Protein AF-A0A937CT97-F1 (afdb_monomer_lite)

pLDDT: mean 74.09, std 13.39, range [48.47, 92.88]

Structure (mmCIF, N/CA/C/O backbone):
data_AF-A0A937CT97-F1
#
_entry.id   AF-A0A937CT97-F1
#
loop_
_atom_site.group_PDB
_atom_site.id
_atom_s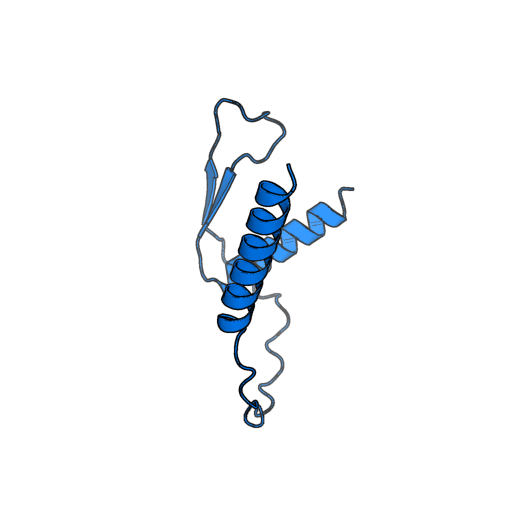ite.type_symbol
_atom_site.label_atom_id
_atom_site.label_alt_id
_atom_site.label_comp_id
_atom_site.label_asym_id
_atom_site.label_entity_id
_atom_site.label_seq_id
_atom_site.pdbx_PDB_ins_code
_atom_site.Cartn_x
_atom_site.Cartn_y
_atom_site.Cartn_z
_atom_site.occupancy
_atom_site.B_iso_or_equiv
_atom_site.auth_seq_id
_atom_site.auth_comp_id
_atom_site.auth_asym_id
_atom_site.auth_atom_id
_atom_site.pdbx_PDB_model_num
ATOM 1 N N . MET A 1 1 ? 35.567 32.257 5.405 1.00 59.50 1 MET A N 1
ATOM 2 C CA . MET A 1 1 ? 34.229 32.019 4.806 1.00 59.50 1 MET A CA 1
ATOM 3 C C . MET A 1 1 ? 34.304 31.384 3.414 1.00 59.50 1 MET A C 1
ATOM 5 O O . MET A 1 1 ? 33.628 30.388 3.201 1.00 59.50 1 MET A O 1
ATOM 9 N N . ALA A 1 2 ? 35.159 31.861 2.496 1.00 53.22 2 ALA A N 1
ATOM 10 C CA . ALA A 1 2 ? 35.292 31.300 1.139 1.00 53.22 2 ALA A CA 1
ATOM 11 C C . ALA A 1 2 ? 35.681 29.803 1.086 1.00 53.22 2 ALA A C 1
ATOM 13 O O . ALA A 1 2 ? 35.149 29.055 0.272 1.00 53.22 2 ALA A O 1
ATOM 14 N N . THR A 1 3 ? 36.538 29.326 1.995 1.00 53.78 3 THR A N 1
ATOM 15 C CA . THR A 1 3 ? 36.991 27.920 2.033 1.00 53.78 3 THR A CA 1
ATOM 16 C C . THR A 1 3 ? 35.867 26.930 2.358 1.00 53.78 3 THR A C 1
ATOM 18 O O . THR A 1 3 ? 35.848 25.818 1.837 1.00 53.78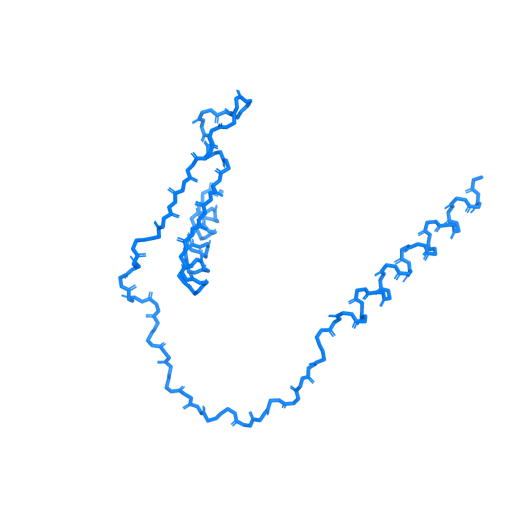 3 THR A O 1
ATOM 21 N N . VAL A 1 4 ? 34.892 27.349 3.173 1.00 62.31 4 VAL A N 1
ATOM 22 C CA . VAL A 1 4 ? 33.729 26.527 3.550 1.00 62.31 4 VAL A CA 1
ATOM 23 C C . VAL A 1 4 ? 32.779 26.366 2.359 1.00 62.31 4 VAL A C 1
ATOM 25 O O . VAL A 1 4 ? 32.307 25.264 2.095 1.00 62.31 4 VAL A O 1
ATOM 28 N N . LEU A 1 5 ? 32.578 27.430 1.574 1.00 63.09 5 LEU A N 1
ATOM 29 C CA . LEU A 1 5 ? 31.764 27.401 0.350 1.00 63.09 5 LEU A CA 1
ATOM 30 C C . LEU A 1 5 ? 32.391 26.516 -0.744 1.00 63.09 5 LEU A C 1
ATOM 32 O O . LEU A 1 5 ? 31.689 25.771 -1.432 1.00 63.09 5 LEU A O 1
ATOM 36 N N . ILE A 1 6 ? 33.721 26.538 -0.869 1.00 60.84 6 ILE A N 1
ATOM 37 C CA . ILE A 1 6 ? 34.462 25.656 -1.788 1.00 60.84 6 ILE A CA 1
ATOM 38 C C . ILE A 1 6 ? 34.368 24.189 -1.333 1.00 60.84 6 ILE A C 1
ATOM 40 O O . ILE A 1 6 ? 34.242 23.288 -2.160 1.00 60.84 6 ILE A O 1
ATOM 44 N N . SER A 1 7 ? 34.384 23.931 -0.024 1.00 64.75 7 SER A N 1
ATOM 45 C CA . SER A 1 7 ? 34.230 22.579 0.527 1.00 64.75 7 SER A CA 1
ATOM 46 C C . SER A 1 7 ? 32.819 22.015 0.302 1.00 64.75 7 SER A C 1
ATOM 48 O O . SER A 1 7 ? 32.681 20.894 -0.188 1.00 64.75 7 SER A O 1
ATOM 50 N N . LEU A 1 8 ? 31.772 22.815 0.548 1.00 66.12 8 LEU A N 1
ATOM 51 C CA . LEU A 1 8 ? 30.376 22.411 0.329 1.00 66.12 8 LEU A CA 1
ATOM 52 C C . LEU A 1 8 ? 30.065 22.126 -1.144 1.00 66.12 8 LEU A C 1
ATOM 54 O O . LEU A 1 8 ? 29.417 21.129 -1.455 1.00 66.12 8 LEU A O 1
ATOM 58 N N . SER A 1 9 ? 30.542 22.974 -2.056 1.00 64.94 9 SER A N 1
ATOM 59 C CA . SER A 1 9 ? 30.326 22.786 -3.498 1.00 64.94 9 SER A CA 1
ATOM 60 C C . SER A 1 9 ? 31.020 21.528 -4.027 1.00 64.94 9 SER A C 1
ATOM 62 O O . SER A 1 9 ? 30.429 20.782 -4.810 1.00 64.94 9 SER A O 1
ATOM 64 N N . ARG A 1 10 ? 32.234 21.230 -3.545 1.00 71.81 10 ARG A N 1
ATOM 65 C CA . ARG A 1 10 ? 32.944 19.982 -3.867 1.00 71.81 10 ARG A CA 1
ATOM 66 C C . ARG A 1 10 ? 32.233 18.749 -3.311 1.00 71.81 10 ARG A C 1
ATOM 68 O O . ARG A 1 10 ? 32.120 17.754 -4.023 1.00 71.81 10 ARG A O 1
ATOM 75 N N . LEU A 1 11 ? 31.715 18.821 -2.085 1.00 69.44 11 LEU A N 1
ATOM 76 C CA . LEU A 1 11 ? 30.960 17.726 -1.473 1.00 69.44 11 LEU A CA 1
ATOM 77 C C . LEU A 1 11 ? 29.646 17.453 -2.224 1.00 69.44 11 LEU A C 1
ATOM 79 O O . LEU A 1 11 ? 29.342 16.302 -2.533 1.00 69.44 11 LEU A O 1
ATOM 83 N N . ALA A 1 12 ? 28.908 18.504 -2.590 1.00 69.25 12 ALA A N 1
ATOM 84 C CA . ALA A 1 12 ? 27.679 18.391 -3.373 1.00 69.25 12 ALA A CA 1
ATOM 85 C C . ALA A 1 12 ? 27.934 17.800 -4.773 1.00 69.25 12 ALA A C 1
ATOM 87 O O . ALA A 1 12 ? 27.180 16.939 -5.231 1.00 69.25 12 ALA A O 1
ATOM 88 N N . ALA A 1 13 ? 29.020 18.210 -5.439 1.00 66.88 13 ALA A N 1
ATOM 89 C CA . ALA A 1 13 ? 29.419 17.656 -6.732 1.00 66.88 13 ALA A CA 1
ATOM 90 C C . ALA A 1 13 ? 29.812 16.171 -6.633 1.00 66.88 13 ALA A C 1
ATOM 92 O O . ALA A 1 13 ? 29.399 15.372 -7.475 1.00 66.88 13 ALA A O 1
ATOM 93 N N . ALA A 1 14 ? 30.544 15.786 -5.583 1.00 69.00 14 ALA A N 1
ATOM 94 C CA . ALA A 1 14 ? 30.915 14.394 -5.338 1.00 69.00 14 ALA A CA 1
ATOM 95 C C . ALA A 1 14 ? 29.681 13.514 -5.079 1.00 69.00 14 ALA A C 1
ATOM 97 O O . ALA A 1 14 ? 29.558 12.430 -5.651 1.00 69.00 14 ALA A O 1
ATOM 98 N N . PHE A 1 15 ? 28.725 14.012 -4.288 1.00 67.44 15 PHE A N 1
ATOM 99 C CA . PHE A 1 15 ? 27.480 13.301 -3.997 1.00 67.44 15 PHE A CA 1
ATOM 100 C C . PHE A 1 15 ? 26.615 13.115 -5.252 1.00 67.44 15 PHE A C 1
ATOM 102 O O . PHE A 1 15 ? 26.086 12.031 -5.492 1.00 67.44 15 PHE A O 1
ATOM 109 N N . ARG A 1 16 ? 26.533 14.141 -6.111 1.00 67.69 16 ARG A N 1
ATOM 110 C CA . ARG A 1 16 ? 25.819 14.061 -7.394 1.00 67.69 16 ARG A CA 1
ATOM 111 C C . ARG A 1 16 ? 26.479 13.078 -8.367 1.00 67.69 16 ARG A C 1
ATOM 113 O O . ARG A 1 16 ? 25.770 12.355 -9.061 1.00 67.69 16 ARG A O 1
ATOM 120 N N . GLY A 1 17 ? 27.812 13.023 -8.390 1.00 65.94 17 GLY A N 1
ATOM 121 C CA . GLY A 1 17 ? 28.574 12.049 -9.178 1.00 65.94 17 GLY A CA 1
ATOM 122 C C . GLY A 1 17 ? 28.350 10.607 -8.714 1.00 65.94 17 GLY A C 1
ATOM 123 O O . GLY A 1 17 ? 28.136 9.726 -9.545 1.00 65.94 17 GLY A O 1
ATOM 124 N N . LEU A 1 18 ? 28.312 10.378 -7.397 1.00 69.69 18 LEU A N 1
ATOM 125 C CA . LEU A 1 18 ? 28.002 9.069 -6.816 1.00 69.69 18 LEU A CA 1
ATOM 126 C C . LEU A 1 18 ? 26.570 8.625 -7.158 1.00 69.69 18 LEU A C 1
ATOM 128 O O . LEU A 1 18 ? 26.374 7.508 -7.629 1.00 69.69 18 LEU A O 1
ATOM 132 N N . LEU A 1 19 ? 25.580 9.511 -6.995 1.00 68.81 19 LEU A N 1
ATOM 133 C CA . LEU A 1 19 ? 24.189 9.230 -7.374 1.00 68.81 19 LEU A CA 1
ATOM 134 C C . LEU A 1 19 ? 24.039 8.951 -8.877 1.00 68.81 19 LEU A C 1
ATOM 136 O O . LEU A 1 19 ? 23.284 8.064 -9.261 1.00 68.81 19 LEU A O 1
ATOM 140 N N . GLY A 1 20 ? 24.784 9.665 -9.727 1.00 64.31 20 GLY A N 1
ATOM 141 C CA . GLY A 1 20 ? 24.813 9.418 -11.169 1.00 64.31 20 GLY A CA 1
ATOM 142 C C . GLY A 1 20 ? 25.451 8.076 -11.547 1.00 64.31 20 GLY A C 1
ATOM 143 O O . GLY A 1 20 ? 25.014 7.446 -12.504 1.00 64.31 20 GLY A O 1
ATOM 144 N N . ALA A 1 21 ? 26.440 7.601 -10.785 1.00 63.38 21 ALA A N 1
ATOM 145 C CA . ALA A 1 21 ? 27.061 6.290 -11.000 1.00 63.38 21 ALA A CA 1
ATOM 146 C C . ALA A 1 21 ? 26.150 5.121 -10.581 1.00 63.38 21 ALA A C 1
ATOM 148 O O . ALA A 1 21 ? 26.234 4.040 -11.162 1.00 63.38 21 ALA A O 1
ATOM 149 N N . LEU A 1 22 ? 25.266 5.350 -9.605 1.00 61.81 22 LEU A N 1
ATOM 150 C CA . LEU A 1 22 ? 24.198 4.426 -9.212 1.00 61.81 22 LEU A CA 1
ATOM 151 C C . LEU A 1 22 ? 22.942 4.541 -10.089 1.00 61.81 22 LEU A C 1
ATOM 153 O O . LEU A 1 22 ? 21.996 3.778 -9.887 1.00 61.81 22 LEU A O 1
ATOM 157 N N . ALA A 1 23 ? 22.914 5.458 -11.062 1.00 64.44 23 ALA A N 1
ATOM 158 C CA . ALA A 1 23 ? 21.795 5.557 -11.983 1.00 64.44 23 ALA A CA 1
ATOM 159 C C . ALA A 1 23 ? 21.670 4.239 -12.766 1.00 64.44 23 ALA A C 1
ATOM 161 O O . ALA A 1 23 ? 22.655 3.774 -13.355 1.00 64.44 23 ALA A O 1
ATOM 162 N N . PRO A 1 24 ? 20.483 3.609 -12.774 1.00 57.28 24 PRO A N 1
ATOM 163 C CA . PRO A 1 24 ? 20.291 2.351 -13.468 1.00 57.28 24 PRO A CA 1
ATOM 164 C C . PRO A 1 24 ? 20.608 2.563 -14.947 1.00 57.28 24 PRO A C 1
ATOM 166 O O . PRO A 1 24 ? 19.998 3.395 -15.621 1.00 57.28 24 PRO A O 1
ATOM 169 N N . ARG A 1 25 ? 21.592 1.815 -15.456 1.00 61.00 25 ARG A N 1
ATOM 170 C CA . ARG A 1 25 ? 21.837 1.741 -16.894 1.00 61.00 25 ARG A CA 1
ATOM 171 C C . ARG A 1 25 ? 20.559 1.217 -17.533 1.00 61.00 25 ARG A C 1
ATOM 173 O O . ARG A 1 25 ? 20.175 0.081 -17.272 1.00 61.00 25 ARG A O 1
ATOM 180 N N . ALA A 1 26 ? 19.916 2.050 -18.348 1.00 60.28 26 ALA A N 1
ATOM 181 C CA . ALA A 1 26 ? 18.824 1.622 -19.201 1.00 60.28 26 ALA A CA 1
ATOM 182 C C . ALA A 1 26 ? 19.360 0.518 -20.119 1.00 60.28 26 ALA A C 1
ATOM 184 O O . ALA A 1 26 ? 20.100 0.774 -21.070 1.00 60.28 26 ALA A O 1
ATOM 185 N N . THR A 1 27 ? 19.053 -0.729 -19.782 1.00 66.50 27 THR A N 1
ATOM 186 C CA . THR A 1 27 ? 19.235 -1.851 -20.688 1.00 66.50 27 THR A CA 1
ATOM 187 C C . THR A 1 27 ? 18.271 -1.648 -21.855 1.00 66.50 27 THR A C 1
ATOM 189 O O . THR A 1 27 ? 17.102 -1.325 -21.621 1.00 66.50 27 THR A O 1
ATOM 192 N N . PRO A 1 28 ? 18.712 -1.800 -23.116 1.00 58.25 28 PRO A N 1
ATOM 193 C CA . PRO A 1 28 ? 17.773 -1.855 -24.222 1.00 58.25 28 PRO A CA 1
ATOM 194 C C . PRO A 1 28 ? 16.843 -3.041 -23.964 1.00 58.25 28 PRO A C 1
ATOM 196 O O . PRO A 1 28 ? 17.281 -4.190 -23.881 1.00 58.25 28 PRO A O 1
ATOM 199 N N . ALA A 1 29 ? 15.566 -2.736 -23.750 1.00 58.50 29 ALA A N 1
ATOM 200 C CA . ALA A 1 29 ? 14.537 -3.731 -23.537 1.00 58.50 29 ALA A CA 1
ATOM 201 C C . ALA A 1 29 ? 14.483 -4.632 -24.777 1.00 58.50 29 ALA A C 1
ATOM 203 O O . ALA A 1 29 ? 14.190 -4.170 -25.880 1.00 58.50 29 ALA A O 1
ATOM 204 N N . ALA A 1 30 ? 14.771 -5.923 -24.594 1.00 68.06 30 ALA A N 1
ATOM 205 C CA . ALA A 1 30 ? 14.371 -6.945 -25.552 1.00 68.06 30 ALA A CA 1
ATOM 206 C C . ALA A 1 30 ? 12.876 -6.751 -25.866 1.00 68.06 30 ALA A C 1
ATOM 208 O O . ALA A 1 30 ? 12.139 -6.355 -24.955 1.00 68.06 30 ALA A O 1
ATOM 209 N N . PRO A 1 31 ? 12.411 -6.994 -27.108 1.00 56.31 31 PRO A N 1
ATOM 210 C CA . PRO A 1 31 ? 11.015 -6.784 -27.463 1.00 56.31 31 PRO A CA 1
ATOM 211 C C . PRO A 1 31 ? 10.156 -7.591 -26.498 1.00 56.31 31 PRO A C 1
ATOM 213 O O . PRO A 1 31 ? 10.147 -8.825 -26.522 1.00 56.31 31 PRO A O 1
ATOM 216 N N . ALA A 1 32 ? 9.485 -6.875 -25.599 1.00 62.53 32 ALA A N 1
ATOM 217 C CA . ALA A 1 32 ? 8.541 -7.459 -24.683 1.00 62.53 32 ALA A CA 1
ATOM 218 C C . ALA A 1 32 ? 7.462 -8.072 -25.567 1.00 62.53 32 ALA A C 1
ATOM 220 O O . ALA A 1 32 ? 6.666 -7.361 -26.180 1.00 62.53 32 ALA A O 1
ATOM 221 N N . ARG A 1 33 ? 7.464 -9.404 -25.677 1.00 63.00 33 ARG A N 1
ATOM 222 C CA . ARG A 1 33 ? 6.267 -10.138 -26.075 1.00 63.00 33 ARG A CA 1
ATOM 223 C C . ARG A 1 33 ? 5.155 -9.528 -25.240 1.00 63.00 33 ARG A C 1
ATOM 225 O O . ARG A 1 33 ? 5.272 -9.551 -24.016 1.00 63.00 33 ARG A O 1
ATOM 232 N N . ALA A 1 34 ? 4.175 -8.913 -25.900 1.00 63.00 34 ALA A N 1
ATOM 233 C CA . ALA A 1 34 ? 3.038 -8.297 -25.246 1.00 63.00 34 ALA A CA 1
ATOM 234 C C . ALA A 1 34 ? 2.386 -9.371 -24.375 1.00 63.00 34 ALA A C 1
ATOM 236 O O . ALA A 1 34 ? 1.654 -10.234 -24.857 1.00 63.00 34 ALA A O 1
ATOM 237 N N . LEU A 1 35 ? 2.759 -9.381 -23.097 1.00 65.44 35 LEU A N 1
ATOM 238 C CA . LEU A 1 35 ? 2.091 -10.184 -22.104 1.00 65.44 35 LEU A CA 1
ATOM 239 C C . LEU A 1 35 ? 0.677 -9.602 -22.062 1.00 65.44 35 LEU A C 1
ATOM 241 O O . LEU A 1 35 ? 0.553 -8.371 -22.046 1.00 65.44 35 LEU A O 1
ATOM 245 N N . PRO A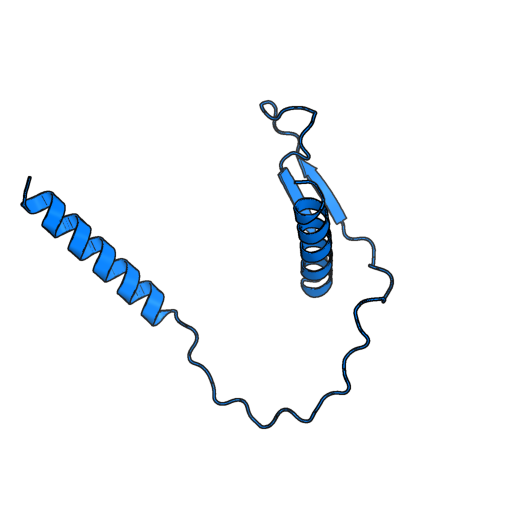 1 36 ? -0.378 -10.433 -22.117 1.00 66.31 36 PRO A N 1
ATOM 246 C CA . PRO A 1 36 ? -1.737 -9.927 -22.007 1.00 66.31 36 PRO A CA 1
ATOM 247 C C . PRO A 1 36 ? -1.817 -8.968 -20.812 1.00 66.31 36 PRO A C 1
ATOM 249 O O . PRO A 1 36 ? -1.165 -9.243 -19.795 1.00 66.31 36 PRO A O 1
ATOM 252 N N . PRO A 1 37 ? -2.551 -7.842 -20.933 1.00 59.16 37 PRO A N 1
ATOM 253 C CA . PRO A 1 37 ? -2.704 -6.901 -19.836 1.00 59.16 37 PRO A CA 1
ATOM 254 C C . PRO A 1 37 ? -3.126 -7.701 -18.612 1.00 59.16 37 PRO A C 1
ATOM 256 O O . PRO A 1 37 ? -4.171 -8.356 -18.611 1.00 59.16 37 PRO A O 1
ATOM 259 N N . ARG A 1 38 ? -2.249 -7.725 -17.602 1.00 62.38 38 ARG A N 1
ATOM 260 C CA . ARG A 1 38 ? -2.561 -8.353 -16.325 1.00 62.38 38 ARG A CA 1
ATOM 261 C C . ARG A 1 38 ? -3.865 -7.696 -15.867 1.00 62.38 38 ARG A C 1
ATOM 263 O O . ARG A 1 38 ? -3.925 -6.465 -15.919 1.00 62.38 38 ARG A O 1
ATOM 270 N N . PRO A 1 39 ? -4.910 -8.473 -15.530 1.00 54.25 39 PRO A N 1
ATOM 271 C CA . PRO A 1 39 ? -6.207 -7.909 -15.189 1.00 54.25 39 PRO A CA 1
ATOM 272 C C . PRO A 1 39 ? -5.996 -6.790 -14.172 1.00 54.25 39 PRO A C 1
ATOM 274 O O . PRO A 1 39 ? -5.288 -6.981 -13.180 1.00 54.25 39 PRO A O 1
ATOM 277 N N . ALA A 1 40 ? -6.528 -5.608 -14.497 1.00 56.47 40 ALA A N 1
ATOM 278 C CA . ALA A 1 40 ? -6.447 -4.431 -13.650 1.00 56.47 40 ALA A CA 1
ATOM 279 C C . ALA A 1 40 ? -6.847 -4.836 -12.230 1.00 56.47 40 ALA A C 1
ATOM 281 O O . ALA A 1 40 ? -7.832 -5.552 -12.059 1.00 56.47 40 ALA A O 1
ATOM 282 N N . HIS A 1 41 ? -6.021 -4.435 -11.265 1.00 53.09 41 HIS A N 1
ATOM 283 C CA . HIS A 1 41 ? -6.040 -4.791 -9.849 1.00 53.09 41 HIS A CA 1
ATOM 284 C C . HIS A 1 41 ? -7.435 -4.690 -9.203 1.00 53.09 41 HIS A C 1
ATOM 286 O O . HIS A 1 41 ? -7.760 -3.739 -8.504 1.00 53.09 41 HIS A O 1
ATOM 292 N N . GLY A 1 42 ? -8.257 -5.703 -9.447 1.00 52.03 42 GLY A N 1
ATOM 293 C CA . GLY A 1 42 ? -9.507 -6.009 -8.760 1.00 52.03 42 GLY A CA 1
ATOM 294 C C . GLY A 1 42 ? -9.473 -7.420 -8.173 1.00 52.03 42 GLY 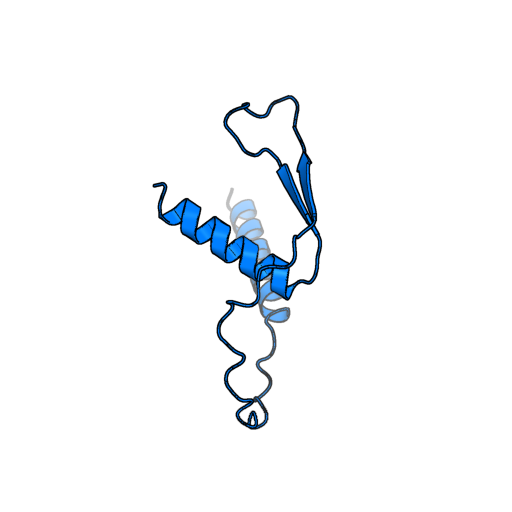A C 1
ATOM 295 O O . GLY A 1 42 ? -10.499 -7.924 -7.725 1.00 52.03 42 GLY A O 1
ATOM 296 N N . GLU A 1 43 ? -8.303 -8.077 -8.176 1.00 57.66 43 GLU A N 1
ATOM 297 C CA . GLU A 1 43 ? -8.081 -9.233 -7.312 1.00 57.66 43 GLU A CA 1
ATOM 298 C C . GLU A 1 43 ? -8.266 -8.742 -5.881 1.00 57.66 43 GLU A C 1
ATOM 300 O O . GLU A 1 43 ? -7.540 -7.855 -5.436 1.00 57.66 43 GLU A O 1
ATOM 305 N N . ALA A 1 44 ? -9.283 -9.277 -5.202 1.00 60.19 44 ALA A N 1
ATOM 306 C CA . ALA A 1 44 ? -9.574 -8.990 -3.807 1.00 60.19 44 ALA A CA 1
ATOM 307 C C . ALA A 1 44 ? -8.258 -8.915 -3.024 1.00 60.19 44 ALA A C 1
ATOM 309 O O . ALA A 1 44 ? -7.551 -9.923 -2.921 1.00 60.19 44 ALA A O 1
ATOM 310 N N . LEU A 1 45 ? -7.912 -7.707 -2.555 1.00 65.62 45 LEU A N 1
ATOM 311 C CA . LEU A 1 45 ? -6.649 -7.440 -1.877 1.00 65.62 45 LEU A CA 1
ATOM 312 C C . LEU A 1 45 ? -6.523 -8.446 -0.744 1.00 65.62 45 LEU A C 1
ATOM 314 O O . LEU A 1 45 ? -7.300 -8.443 0.215 1.00 65.62 45 LEU A O 1
ATOM 318 N N . LYS A 1 46 ? -5.577 -9.372 -0.897 1.00 72.31 46 LYS A N 1
ATOM 319 C CA . LYS A 1 46 ? -5.327 -10.372 0.129 1.00 72.31 46 LYS A CA 1
ATOM 320 C C . LYS A 1 46 ? -4.912 -9.600 1.380 1.00 72.31 46 LYS A C 1
ATOM 322 O O . LYS A 1 46 ? -4.066 -8.714 1.260 1.00 72.31 46 LYS A O 1
ATOM 327 N N . PRO A 1 47 ? -5.504 -9.878 2.553 1.00 78.00 47 PRO A N 1
ATOM 328 C CA . PRO A 1 47 ? -5.295 -9.030 3.716 1.00 78.00 47 PRO A CA 1
ATOM 329 C C . PRO A 1 47 ? -3.804 -8.974 4.061 1.00 78.00 47 PRO A C 1
ATOM 331 O O . PRO A 1 47 ? -3.192 -9.986 4.417 1.00 78.00 47 PRO A O 1
ATOM 334 N N . LEU A 1 48 ? -3.219 -7.783 3.914 1.00 87.12 48 LEU A N 1
ATOM 335 C CA . LEU A 1 48 ? -1.856 -7.495 4.340 1.00 87.12 48 LEU A CA 1
ATOM 336 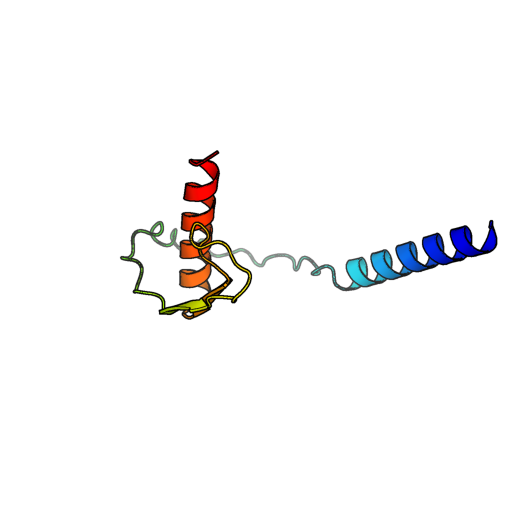C C . LEU A 1 48 ? -1.795 -7.451 5.863 1.00 87.12 48 LEU A C 1
ATOM 338 O O . LEU A 1 48 ? -2.751 -7.062 6.538 1.00 87.12 48 LEU A O 1
ATOM 342 N N . ARG A 1 49 ? -0.641 -7.812 6.423 1.00 89.56 49 ARG A N 1
ATOM 343 C CA . ARG A 1 49 ? -0.415 -7.647 7.859 1.00 89.56 49 ARG A CA 1
ATOM 344 C C . ARG A 1 49 ? -0.000 -6.206 8.104 1.00 89.56 49 ARG A C 1
ATOM 346 O O . ARG A 1 49 ? 1.080 -5.801 7.672 1.00 89.56 49 ARG A O 1
ATOM 353 N N . VAL A 1 50 ? -0.849 -5.464 8.805 1.00 90.50 50 VAL A N 1
ATOM 354 C CA . VAL A 1 50 ? -0.609 -4.064 9.159 1.00 90.50 50 VAL A CA 1
ATOM 355 C C . VAL A 1 50 ? -0.497 -3.948 10.670 1.00 90.50 50 VAL A C 1
ATOM 357 O O . VAL A 1 50 ? -1.431 -4.275 11.399 1.00 90.50 50 VAL A O 1
ATOM 360 N N . VAL A 1 51 ? 0.650 -3.470 11.139 1.00 91.50 51 VAL A N 1
ATOM 361 C CA . VAL A 1 51 ? 0.891 -3.162 12.549 1.00 91.50 51 VAL A CA 1
ATOM 362 C C . VAL A 1 51 ? 0.992 -1.652 12.696 1.00 91.50 51 VAL A C 1
ATOM 364 O O . VAL A 1 51 ? 1.786 -1.007 12.012 1.00 91.50 51 VAL A O 1
ATOM 367 N N . ARG A 1 52 ? 0.185 -1.086 13.596 1.00 89.44 52 ARG A N 1
ATOM 368 C CA . ARG A 1 52 ? 0.301 0.313 14.015 1.00 89.44 52 ARG A CA 1
ATOM 369 C C . ARG A 1 52 ? 1.174 0.365 15.257 1.00 89.44 52 ARG A C 1
ATOM 371 O O . ARG A 1 52 ? 0.824 -0.212 16.283 1.00 89.44 52 ARG A O 1
ATOM 378 N N . VAL A 1 53 ? 2.307 1.040 15.148 1.00 88.56 53 VAL A N 1
ATOM 379 C CA . VAL A 1 53 ? 3.202 1.301 16.268 1.00 88.56 53 VAL A CA 1
ATOM 380 C C . VAL A 1 53 ? 2.817 2.657 16.847 1.00 88.56 53 VAL A C 1
ATOM 382 O O . VAL A 1 53 ? 2.929 3.691 16.181 1.00 88.56 53 VAL A O 1
ATOM 385 N N . LEU A 1 54 ? 2.297 2.628 18.073 1.00 85.38 54 LEU A N 1
ATOM 386 C CA . LEU A 1 54 ? 2.018 3.827 18.851 1.00 85.38 54 LEU A CA 1
ATOM 387 C C . LEU A 1 54 ? 3.321 4.329 19.463 1.00 85.38 54 LEU A C 1
ATOM 389 O O . LEU A 1 54 ? 3.919 3.658 20.299 1.00 85.38 54 LEU A O 1
ATOM 393 N N . GLU A 1 55 ? 3.724 5.526 19.059 1.00 81.69 55 GLU A N 1
ATOM 394 C CA . GLU A 1 55 ? 4.825 6.242 19.689 1.00 81.69 55 GLU A CA 1
ATOM 395 C C . GLU A 1 55 ? 4.269 7.119 20.824 1.00 81.69 55 GLU A C 1
ATOM 397 O O . GLU A 1 55 ? 3.238 7.770 20.635 1.00 81.69 55 GLU A O 1
ATOM 402 N N . PRO A 1 56 ? 4.928 7.190 21.994 1.00 78.44 56 PRO A N 1
ATOM 403 C CA . PRO A 1 56 ? 4.396 7.879 23.176 1.00 78.44 56 PRO A CA 1
ATOM 404 C C . PRO A 1 56 ? 4.186 9.390 22.982 1.00 78.44 56 PRO A C 1
ATOM 406 O O . PRO A 1 56 ? 3.387 9.988 23.696 1.00 78.44 56 PRO A O 1
ATOM 409 N N . SER A 1 57 ? 4.871 10.002 22.011 1.00 78.44 57 SER A N 1
ATOM 410 C CA . SER A 1 57 ? 4.730 11.425 21.664 1.00 78.44 57 SER A CA 1
ATOM 411 C C . SER A 1 57 ? 3.740 11.679 20.512 1.00 78.44 57 SER A C 1
ATOM 413 O O . SER A 1 57 ? 3.442 12.825 20.181 1.00 78.44 57 SER A O 1
ATOM 415 N N . ALA A 1 58 ? 3.225 10.629 19.859 1.00 77.56 58 ALA A N 1
ATOM 416 C CA . ALA A 1 58 ? 2.364 10.795 18.693 1.00 77.56 58 ALA A CA 1
ATOM 417 C C . ALA A 1 58 ? 0.929 11.197 19.100 1.00 77.56 58 ALA A C 1
ATOM 419 O O . ALA A 1 58 ? 0.335 10.567 19.983 1.00 77.56 58 ALA A O 1
ATOM 420 N N . PRO A 1 59 ? 0.318 12.200 18.438 1.00 78.25 59 PRO A N 1
ATOM 421 C CA . PRO A 1 59 ? -1.080 12.546 18.663 1.00 78.25 59 PRO A CA 1
ATOM 422 C C . PRO A 1 59 ? -2.005 11.370 18.324 1.00 78.25 59 PRO A C 1
ATOM 424 O O . PRO A 1 59 ? -1.847 10.728 17.283 1.00 78.25 59 PRO A O 1
ATOM 427 N N . ARG A 1 60 ? -3.030 11.138 19.158 1.00 76.06 60 ARG A N 1
ATOM 428 C CA . ARG A 1 60 ? -4.018 10.049 18.980 1.00 76.06 60 ARG A CA 1
ATOM 429 C C . ARG A 1 60 ? -4.847 10.156 17.694 1.00 76.06 60 ARG A C 1
ATOM 431 O O . ARG A 1 60 ? -5.470 9.178 17.300 1.00 76.06 60 ARG A O 1
ATOM 438 N N . SER A 1 61 ? -4.874 11.330 17.065 1.00 79.00 61 SER A N 1
ATOM 439 C CA . SER A 1 61 ? -5.531 11.572 15.776 1.00 79.00 61 SER A CA 1
ATOM 440 C C . SER A 1 61 ? -4.726 11.058 14.580 1.00 79.00 61 SER A C 1
ATOM 442 O O . SER A 1 61 ? -5.258 10.982 13.476 1.00 79.00 61 SER A O 1
ATOM 444 N N . THR A 1 62 ? -3.453 10.708 14.776 1.00 79.12 62 THR A N 1
ATOM 445 C CA . THR A 1 62 ? -2.573 10.229 13.708 1.00 79.12 62 THR A CA 1
ATOM 446 C C . THR A 1 62 ? -2.491 8.708 13.711 1.00 79.12 62 THR A C 1
ATOM 448 O O . THR A 1 62 ? -2.613 8.050 14.744 1.00 79.12 62 THR A O 1
ATOM 451 N N . ALA A 1 63 ? -2.238 8.127 12.541 1.00 77.81 63 ALA A N 1
ATOM 452 C CA . ALA A 1 63 ? -2.072 6.685 12.391 1.00 77.81 63 ALA A CA 1
ATOM 453 C C . ALA A 1 63 ? -0.808 6.115 13.075 1.00 77.81 63 ALA A C 1
ATOM 455 O O . ALA A 1 63 ? -0.667 4.890 13.119 1.00 77.81 63 ALA A O 1
ATOM 456 N N . GLY A 1 64 ? 0.081 6.969 13.601 1.00 85.94 64 GLY A N 1
ATOM 457 C CA . GLY A 1 64 ? 1.392 6.581 14.120 1.00 85.94 64 GLY A CA 1
ATOM 458 C C . GLY A 1 64 ? 2.311 6.031 13.026 1.00 85.94 64 GLY A C 1
ATOM 459 O O . GLY A 1 64 ? 2.109 6.272 11.833 1.00 85.94 64 GLY A O 1
ATOM 460 N N . ARG A 1 65 ? 3.325 5.259 13.426 1.00 86.44 65 ARG A N 1
ATOM 461 C CA . ARG A 1 65 ? 4.195 4.558 12.476 1.00 86.44 65 ARG A CA 1
ATOM 462 C C . ARG A 1 65 ? 3.521 3.256 12.048 1.00 86.44 65 ARG A C 1
ATOM 464 O O . ARG A 1 65 ? 3.276 2.380 12.873 1.00 86.44 65 ARG A O 1
ATOM 471 N N . MET A 1 66 ? 3.249 3.104 10.756 1.00 90.31 66 MET A N 1
ATOM 472 C CA . MET A 1 66 ? 2.697 1.861 10.209 1.00 90.31 66 MET A CA 1
ATOM 473 C C . MET A 1 66 ? 3.806 0.936 9.704 1.00 90.31 66 MET A C 1
ATOM 475 O O . MET A 1 66 ? 4.747 1.376 9.046 1.00 90.31 66 MET A O 1
ATOM 479 N N . VAL A 1 67 ? 3.674 -0.359 9.991 1.00 91.56 67 VAL A N 1
ATOM 480 C CA . VAL A 1 67 ? 4.508 -1.428 9.433 1.00 91.56 67 VAL A CA 1
ATOM 481 C C . VAL A 1 67 ? 3.606 -2.359 8.638 1.00 91.56 67 VAL A C 1
ATOM 483 O O . VAL A 1 67 ? 2.702 -2.981 9.196 1.00 91.56 67 VAL A O 1
ATOM 486 N N . ILE A 1 68 ? 3.854 -2.446 7.334 1.00 92.56 68 ILE A N 1
ATOM 487 C CA . ILE A 1 68 ? 3.080 -3.269 6.404 1.00 92.56 68 ILE A CA 1
ATOM 488 C C . ILE A 1 68 ? 3.974 -4.407 5.923 1.00 92.56 68 ILE A C 1
ATOM 490 O O . ILE A 1 68 ? 5.118 -4.185 5.530 1.00 92.56 68 ILE A O 1
ATOM 494 N N . SER A 1 69 ? 3.460 -5.633 5.961 1.00 90.25 69 SER A N 1
ATOM 495 C CA . SER A 1 69 ? 4.171 -6.805 5.449 1.00 90.25 69 SER A CA 1
ATOM 496 C C . SER A 1 69 ? 3.270 -7.682 4.583 1.00 90.25 69 SER A C 1
ATOM 498 O O . SER A 1 69 ? 2.081 -7.859 4.858 1.00 90.25 69 SER A O 1
ATOM 500 N N . GLY A 1 70 ? 3.862 -8.225 3.519 1.00 90.44 70 GLY A N 1
ATOM 501 C CA . GLY A 1 70 ? 3.202 -9.031 2.496 1.00 90.44 70 GLY A CA 1
ATOM 502 C C . GLY A 1 70 ? 4.052 -9.117 1.229 1.00 90.44 70 GLY A C 1
ATOM 503 O O . GLY A 1 70 ? 5.259 -8.871 1.275 1.00 90.44 70 GLY A O 1
ATOM 504 N N . ARG A 1 71 ? 3.446 -9.473 0.091 1.00 90.19 71 ARG A N 1
ATOM 505 C CA . ARG A 1 71 ? 4.151 -9.426 -1.200 1.00 90.19 71 ARG A CA 1
ATOM 506 C C . ARG A 1 71 ? 4.345 -7.974 -1.618 1.00 90.19 71 ARG A C 1
ATOM 508 O O . ARG A 1 71 ? 3.443 -7.168 -1.436 1.00 90.19 71 ARG A O 1
ATOM 515 N N . LEU A 1 72 ? 5.478 -7.663 -2.246 1.00 92.56 72 LEU A N 1
ATOM 516 C CA . LEU A 1 72 ? 5.779 -6.295 -2.678 1.00 92.56 72 LEU A CA 1
ATOM 517 C C . LEU A 1 72 ? 4.690 -5.714 -3.597 1.00 92.56 72 LEU A C 1
ATOM 519 O O . LEU A 1 72 ? 4.312 -4.568 -3.418 1.00 92.56 72 LEU A O 1
ATOM 523 N N . ALA A 1 73 ? 4.136 -6.516 -4.513 1.00 90.94 73 ALA A N 1
ATOM 524 C CA . ALA A 1 73 ? 3.047 -6.082 -5.393 1.00 90.94 73 ALA A CA 1
ATOM 525 C C . ALA A 1 73 ? 1.785 -5.659 -4.618 1.00 90.94 73 ALA A C 1
ATOM 527 O O . ALA A 1 73 ? 1.182 -4.639 -4.937 1.00 90.94 73 ALA A O 1
ATOM 528 N N . ASP A 1 74 ? 1.425 -6.412 -3.577 1.00 88.88 74 ASP A N 1
ATOM 529 C CA . ASP A 1 74 ? 0.261 -6.123 -2.736 1.00 88.88 74 ASP A CA 1
ATOM 530 C C . ASP A 1 74 ? 0.528 -4.888 -1.858 1.00 88.88 74 ASP A C 1
ATOM 532 O O . ASP A 1 74 ? -0.343 -4.039 -1.692 1.00 88.88 74 ASP A O 1
ATOM 536 N N . VAL A 1 75 ? 1.758 -4.753 -1.338 1.00 92.38 75 VAL A N 1
ATOM 537 C CA . VAL A 1 75 ? 2.195 -3.575 -0.569 1.00 92.38 75 VAL A CA 1
ATOM 538 C C . VAL A 1 75 ? 2.125 -2.312 -1.424 1.00 92.38 75 VAL A C 1
ATOM 540 O O . VAL A 1 75 ? 1.593 -1.310 -0.959 1.00 92.38 75 VAL A O 1
ATOM 543 N N . CYS A 1 76 ? 2.620 -2.351 -2.663 1.00 92.31 76 CYS A N 1
ATOM 544 C CA . CYS A 1 76 ? 2.535 -1.217 -3.582 1.00 92.31 76 CYS A CA 1
ATOM 545 C C . CYS A 1 76 ? 1.079 -0.812 -3.845 1.00 92.31 76 CYS A C 1
ATOM 547 O O . CYS A 1 76 ? 0.748 0.355 -3.675 1.00 92.31 76 CYS A O 1
ATOM 549 N N . ALA A 1 77 ? 0.201 -1.770 -4.156 1.00 91.75 77 ALA A N 1
ATOM 550 C CA . ALA A 1 77 ? -1.211 -1.483 -4.405 1.00 91.75 77 ALA A CA 1
ATOM 551 C C . ALA A 1 77 ? -1.913 -0.841 -3.192 1.00 91.75 77 ALA A C 1
ATOM 553 O O . ALA A 1 77 ? -2.711 0.082 -3.355 1.00 91.75 77 ALA A O 1
ATOM 554 N N . GLU A 1 78 ? -1.607 -1.291 -1.970 1.00 90.75 78 GLU A N 1
ATOM 555 C CA . GLU A 1 78 ? -2.177 -0.675 -0.765 1.00 90.75 78 GLU A CA 1
ATOM 556 C C . GLU A 1 78 ? -1.614 0.732 -0.517 1.00 90.75 78 GLU A C 1
ATOM 558 O O . GLU A 1 78 ? -2.362 1.621 -0.116 1.00 90.75 78 GLU A O 1
ATOM 563 N N . LEU A 1 79 ? -0.326 0.971 -0.782 1.00 92.88 79 LEU A N 1
ATOM 564 C CA . LEU A 1 79 ? 0.259 2.311 -0.664 1.00 92.88 79 LEU A CA 1
ATOM 565 C C . LEU A 1 79 ? -0.352 3.290 -1.673 1.00 92.88 79 LEU A C 1
ATOM 567 O O . LEU A 1 79 ? -0.674 4.414 -1.294 1.00 92.88 79 LEU A O 1
ATOM 571 N N . ASP A 1 80 ? -0.588 2.851 -2.909 1.00 91.8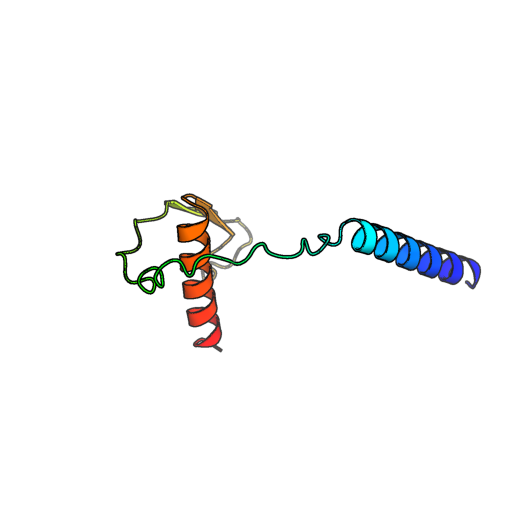1 80 ASP A N 1
ATOM 572 C CA . ASP A 1 80 ? -1.276 3.656 -3.924 1.00 91.81 80 ASP A CA 1
ATOM 573 C C . ASP A 1 80 ? -2.715 3.983 -3.490 1.00 91.81 80 ASP A C 1
ATOM 575 O O . ASP A 1 80 ? -3.174 5.120 -3.634 1.00 91.81 80 ASP A O 1
ATOM 579 N N . ARG A 1 81 ? -3.423 3.017 -2.881 1.00 90.06 81 ARG A N 1
ATOM 580 C CA . ARG A 1 81 ? -4.761 3.240 -2.307 1.00 90.06 81 ARG A CA 1
ATOM 581 C C . ARG A 1 81 ? -4.736 4.285 -1.190 1.00 90.06 81 ARG A C 1
ATOM 583 O O . ARG A 1 81 ? -5.613 5.147 -1.147 1.00 90.06 81 ARG A O 1
ATOM 590 N N . LEU A 1 82 ? -3.753 4.217 -0.290 1.00 89.69 82 LEU A N 1
ATOM 591 C CA . LEU A 1 82 ? -3.587 5.184 0.800 1.00 89.69 82 LEU A CA 1
ATOM 592 C C . LEU A 1 82 ? -3.247 6.584 0.274 1.00 89.69 82 LEU A C 1
ATOM 594 O O . LEU A 1 82 ? -3.846 7.552 0.734 1.00 89.69 82 LEU A O 1
ATOM 598 N N . ALA A 1 83 ? -2.362 6.687 -0.719 1.00 91.19 83 ALA A N 1
ATOM 599 C CA . ALA A 1 83 ? -2.012 7.954 -1.358 1.00 91.19 83 ALA A CA 1
ATOM 600 C C . ALA A 1 83 ? -3.220 8.596 -2.063 1.00 91.19 83 ALA A C 1
ATOM 602 O O . ALA A 1 83 ? -3.425 9.805 -1.975 1.00 91.19 83 ALA A O 1
ATOM 603 N N . ALA A 1 84 ? -4.066 7.794 -2.719 1.00 91.44 84 ALA A N 1
ATOM 604 C CA . ALA A 1 84 ? -5.296 8.289 -3.334 1.00 91.44 84 ALA A CA 1
ATOM 605 C C . ALA A 1 84 ? -6.288 8.841 -2.295 1.00 91.44 84 ALA A C 1
ATOM 607 O O . ALA A 1 84 ? -6.922 9.864 -2.547 1.00 91.44 84 ALA A O 1
ATOM 608 N N . LEU A 1 85 ? -6.413 8.191 -1.131 1.00 87.94 85 LEU A N 1
ATOM 609 C CA . LEU A 1 85 ? -7.240 8.684 -0.023 1.00 87.94 85 LEU A CA 1
ATOM 610 C C . LEU A 1 85 ? -6.670 9.970 0.591 1.00 87.94 85 LEU A C 1
ATOM 612 O O . LEU A 1 85 ? -7.435 10.874 0.911 1.00 87.94 85 LEU A O 1
ATOM 616 N N . GLU A 1 86 ? -5.347 10.075 0.722 1.00 88.25 86 GLU A N 1
ATOM 617 C CA . GLU A 1 86 ? -4.679 11.296 1.190 1.00 88.25 86 GLU A CA 1
ATOM 618 C C . GLU A 1 86 ? -4.918 12.470 0.228 1.00 88.25 86 GLU A C 1
ATOM 620 O O . GLU A 1 86 ? -5.272 13.564 0.664 1.00 88.25 86 GLU A O 1
ATOM 625 N N . ALA A 1 87 ? -4.833 12.224 -1.082 1.00 88.94 87 ALA A N 1
ATOM 626 C CA . ALA A 1 87 ? -5.117 13.224 -2.110 1.00 88.94 87 ALA A CA 1
ATOM 627 C C . ALA A 1 87 ? -6.590 13.680 -2.135 1.00 88.94 87 ALA A C 1
ATOM 629 O O . ALA A 1 87 ? -6.879 14.788 -2.578 1.00 88.94 87 ALA A O 1
ATOM 630 N N . GLN A 1 88 ? -7.521 12.840 -1.672 1.00 85.56 88 GLN A N 1
ATOM 631 C CA . GLN A 1 88 ? -8.949 13.171 -1.548 1.00 85.56 88 GLN A CA 1
ATOM 632 C C . GLN A 1 88 ? -9.289 13.899 -0.237 1.00 85.56 88 GLN A C 1
ATOM 634 O O . GLN A 1 88 ? -10.375 14.460 -0.122 1.00 85.56 88 GLN A O 1
ATOM 639 N N . GLY A 1 89 ? -8.399 13.848 0.758 1.00 70.38 89 GLY A N 1
ATOM 640 C CA . GLY A 1 89 ? -8.605 14.394 2.103 1.00 70.38 89 GLY A CA 1
ATOM 641 C C . GLY A 1 89 ? -7.933 15.745 2.361 1.00 70.38 89 GLY A C 1
ATOM 642 O O . GLY A 1 89 ? -7.830 16.130 3.526 1.00 70.38 89 GLY A O 1
ATOM 643 N N . CYS A 1 90 ? -7.460 16.422 1.310 1.00 48.47 90 CYS A N 1
ATOM 644 C CA . CYS A 1 90 ? -6.888 17.770 1.352 1.00 48.47 90 CYS A CA 1
ATOM 645 C C . CYS A 1 90 ? -7.920 18.831 0.952 1.00 48.47 90 CYS A C 1
ATOM 647 O O . CYS A 1 90 ? -8.614 18.619 -0.068 1.00 48.47 90 CYS A O 1
#

Sequence (90 aa):
MATVLISLSRLAAAFRGLLGALAPRATPAAPARALPPRPAHGEALKPLRVVRVLEPSAPRSTAGRMVISGRLADVCAELDRLAALEAQGC

Radius of gyration: 21.76 Å; chains: 1; bounding box: 47×42×51 Å

Secondary structure (DSSP, 8-state):
-HHHHHHHHHHHHHHHHHHHHTS--------------PPPS-S-----EEEEE--TTS-TTS--EEEEES-HHHHHHHHHHHHHHHHH--

Organism: NCBI:txid1926872

Foldseek 3Di:
DVVVVVVVVVVVVVVVVVVVVVPDDPDPDDPPPPDPPDPPPPPPLDDWDKDQDDDPPDDPVDSHDIDTDDDPVSVVVVVVVVVVVVVVVD